Protein AF-T1BBZ2-F1 (afdb_monomer_lite)

Radius of gyration: 17.19 Å; chains: 1; bounding box: 38×48×43 Å

Structure (mmCIF, N/CA/C/O backbone):
data_AF-T1BBZ2-F1
#
_entry.id   AF-T1BBZ2-F1
#
loop_
_atom_site.group_PDB
_atom_site.id
_atom_site.type_symbol
_atom_site.label_atom_id
_atom_site.label_alt_id
_atom_site.label_comp_id
_atom_site.label_asym_id
_atom_site.label_entity_id
_atom_site.label_seq_id
_atom_site.pdbx_PDB_ins_code
_atom_site.Cartn_x
_atom_site.Cartn_y
_atom_site.Cartn_z
_atom_site.occupancy
_atom_site.B_iso_or_equiv
_atom_site.auth_seq_id
_atom_site.auth_comp_id
_atom_site.auth_asym_id
_atom_site.auth_atom_id
_atom_site.pdbx_PDB_model_num
ATOM 1 N N . THR A 1 1 ? -5.239 -30.162 8.054 1.00 50.72 1 THR A N 1
ATOM 2 C CA . THR A 1 1 ? -6.234 -29.085 8.191 1.00 50.72 1 THR A CA 1
ATOM 3 C C . THR A 1 1 ? -5.577 -27.995 8.993 1.00 50.72 1 THR A C 1
ATOM 5 O O . THR A 1 1 ? -5.356 -28.191 10.179 1.00 50.72 1 THR A O 1
ATOM 8 N N . GLU A 1 2 ? -5.103 -26.947 8.329 1.00 53.47 2 GLU A N 1
ATOM 9 C CA . GLU A 1 2 ? -4.484 -25.808 9.011 1.00 53.47 2 GLU A CA 1
ATOM 10 C C . GLU A 1 2 ? -5.582 -25.078 9.794 1.00 53.47 2 GLU A C 1
ATOM 12 O O . GLU A 1 2 ? -6.641 -24.781 9.239 1.00 53.47 2 GLU A O 1
ATOM 17 N N . LEU A 1 3 ? -5.379 -24.890 11.099 1.00 56.72 3 LEU A N 1
ATOM 18 C CA . LEU A 1 3 ? -6.296 -24.129 11.942 1.00 56.72 3 LEU A CA 1
ATOM 19 C C . LEU A 1 3 ? -6.263 -22.680 11.457 1.00 56.72 3 LEU A C 1
ATOM 21 O O . LEU A 1 3 ? -5.248 -22.002 11.607 1.00 56.72 3 LEU A O 1
ATOM 25 N N . LEU A 1 4 ? -7.357 -22.222 10.849 1.00 56.41 4 LEU A N 1
ATOM 26 C CA . LEU A 1 4 ? -7.519 -20.805 10.555 1.00 56.41 4 LEU A CA 1
ATOM 27 C C . LEU A 1 4 ? -7.519 -20.041 11.889 1.00 56.41 4 LEU A C 1
ATOM 29 O O . LEU A 1 4 ? -8.161 -20.499 12.837 1.00 56.41 4 LEU A O 1
ATOM 33 N N . PRO A 1 5 ? -6.807 -18.909 11.993 1.00 63.50 5 PRO A N 1
ATOM 34 C CA . PRO A 1 5 ? -6.844 -18.092 13.196 1.00 63.50 5 PRO A CA 1
ATOM 35 C C . PRO A 1 5 ? -8.282 -17.625 13.463 1.00 63.50 5 PRO A C 1
ATOM 37 O O . PRO A 1 5 ? -8.924 -17.038 12.592 1.00 63.50 5 PRO A O 1
ATOM 40 N N . THR A 1 6 ? -8.787 -17.898 14.667 1.00 67.81 6 THR A N 1
ATOM 41 C CA . THR A 1 6 ? -10.075 -17.379 15.143 1.00 67.81 6 THR A CA 1
ATOM 42 C C . THR A 1 6 ? -9.848 -16.001 15.752 1.00 67.81 6 THR A C 1
ATOM 44 O O . THR A 1 6 ? -9.031 -15.857 16.660 1.00 67.81 6 THR A O 1
ATOM 47 N N . LEU A 1 7 ? -10.557 -14.990 15.248 1.00 68.56 7 LEU A N 1
ATOM 48 C CA . LEU A 1 7 ? -10.518 -13.633 15.785 1.00 68.56 7 LEU A CA 1
ATOM 49 C C . LEU A 1 7 ? -11.729 -13.408 16.698 1.00 68.56 7 LEU A C 1
ATOM 51 O O . LEU A 1 7 ? -12.836 -13.156 16.219 1.00 68.56 7 LEU A O 1
ATOM 55 N N . ASP A 1 8 ? -11.513 -13.490 18.008 1.00 79.12 8 ASP A N 1
ATOM 56 C CA . ASP A 1 8 ? -12.546 -13.215 19.008 1.00 79.12 8 ASP A CA 1
ATOM 57 C C . ASP A 1 8 ? -12.661 -11.700 19.245 1.00 79.12 8 ASP A C 1
ATOM 59 O O . ASP A 1 8 ? -11.913 -11.102 20.019 1.00 79.12 8 ASP A O 1
ATOM 63 N N . LEU A 1 9 ? -13.600 -11.057 18.548 1.00 80.44 9 LEU A N 1
ATOM 64 C CA . LEU A 1 9 ? -13.819 -9.612 18.640 1.00 80.44 9 LEU A CA 1
ATOM 65 C C . LEU A 1 9 ? -14.708 -9.237 19.835 1.00 80.44 9 LEU A C 1
ATOM 67 O O . LEU A 1 9 ? -15.862 -9.656 19.935 1.00 80.44 9 LEU A O 1
ATOM 71 N N . SER A 1 10 ? -14.207 -8.360 20.709 1.00 88.25 10 SER A N 1
ATOM 72 C CA . SER A 1 10 ? -14.987 -7.768 21.803 1.00 88.25 10 SER A CA 1
ATOM 73 C C . SER A 1 10 ? -15.683 -6.485 21.344 1.00 88.25 10 SER A C 1
ATOM 75 O O . SER A 1 10 ? -15.052 -5.439 21.195 1.00 88.25 10 SER A O 1
ATOM 77 N N . GLY A 1 11 ? -17.005 -6.541 21.165 1.00 91.00 11 GLY A N 1
ATOM 78 C CA . GLY A 1 11 ? -17.817 -5.369 20.808 1.00 91.00 11 GLY A CA 1
ATOM 79 C C . GLY A 1 11 ? -17.623 -4.157 21.739 1.00 91.00 11 GLY A C 1
ATOM 80 O O . GLY A 1 11 ? -17.450 -3.047 21.234 1.00 91.00 11 GLY A O 1
ATOM 81 N N . PRO A 1 12 ? -17.609 -4.327 23.079 1.00 93.50 12 PRO A N 1
ATOM 82 C CA . PRO A 1 12 ? -17.308 -3.237 24.007 1.00 93.50 12 PRO A CA 1
ATOM 83 C C . PRO A 1 12 ? -15.908 -2.636 23.828 1.00 93.50 12 PRO A C 1
ATOM 85 O O . PRO A 1 12 ? -15.776 -1.415 23.838 1.00 93.50 12 PRO A O 1
ATOM 88 N N . ALA A 1 13 ? -14.879 -3.466 23.621 1.00 89.31 13 ALA A N 1
ATOM 89 C CA . ALA A 1 13 ? -13.515 -2.973 23.422 1.00 89.31 13 ALA A CA 1
ATOM 90 C C . ALA A 1 13 ? -13.388 -2.185 22.110 1.00 89.31 13 ALA A C 1
ATOM 92 O O . ALA A 1 13 ? -12.815 -1.099 22.100 1.00 89.31 13 ALA A O 1
ATOM 93 N N . LEU A 1 14 ? -13.995 -2.686 21.027 1.00 89.38 14 LEU A N 1
ATOM 94 C CA . LEU A 1 14 ? -14.032 -1.994 19.737 1.00 89.38 14 LEU A CA 1
ATOM 95 C C . LEU A 1 14 ? -14.736 -0.637 19.836 1.00 89.38 14 LEU A C 1
ATOM 97 O O . LEU A 1 14 ? -14.271 0.341 19.257 1.00 89.38 14 LEU A O 1
ATOM 101 N N . ARG A 1 15 ? -15.841 -0.563 20.590 1.00 93.06 15 ARG A N 1
ATOM 102 C CA . ARG A 1 15 ? -16.564 0.694 20.813 1.00 93.06 15 ARG A CA 1
ATOM 103 C C . ARG A 1 15 ? -15.711 1.710 21.570 1.00 93.06 15 ARG A C 1
ATOM 105 O O . ARG A 1 15 ? -15.599 2.836 21.101 1.00 93.06 15 ARG A O 1
ATOM 112 N N . SER A 1 16 ? -15.085 1.299 22.676 1.00 94.50 16 SER A N 1
ATOM 113 C CA . SER A 1 16 ? -14.195 2.170 23.461 1.00 94.50 16 SER A CA 1
ATOM 114 C C . SER A 1 16 ? -13.043 2.692 22.605 1.00 94.50 16 SER A C 1
ATOM 116 O O . SER A 1 16 ? -12.829 3.896 22.530 1.00 94.50 16 SER A O 1
ATOM 118 N N . GLY A 1 17 ? -12.354 1.801 21.882 1.00 91.94 17 GLY A N 1
ATOM 119 C CA . GLY A 1 17 ? -11.238 2.189 21.018 1.00 91.94 17 GLY A CA 1
ATOM 120 C C . GLY A 1 17 ? -11.655 3.138 19.890 1.00 91.94 17 GLY A C 1
ATOM 121 O O . GLY A 1 17 ? -10.923 4.070 19.565 1.00 91.94 17 GLY A O 1
ATOM 122 N N . PHE A 1 18 ? -12.847 2.950 19.316 1.00 91.19 18 PHE A N 1
ATOM 123 C CA . PHE A 1 18 ? -13.385 3.874 18.318 1.00 91.19 18 PHE A CA 1
ATOM 124 C C . PHE A 1 18 ? -13.708 5.253 18.912 1.00 91.19 18 PHE A C 1
ATOM 126 O O . PHE A 1 18 ? -13.341 6.267 18.324 1.00 91.19 18 PHE A O 1
ATOM 133 N N . GLU A 1 19 ? -14.359 5.307 20.076 1.00 94.88 19 GLU A N 1
ATOM 134 C CA . GLU A 1 19 ? -14.682 6.564 20.765 1.00 94.88 19 GLU A CA 1
ATOM 135 C C . GLU A 1 19 ? -13.412 7.336 21.157 1.00 94.88 19 GLU A C 1
ATOM 137 O O . GLU A 1 19 ? -13.331 8.547 20.940 1.00 94.88 19 GLU A O 1
ATOM 142 N N . GLU A 1 20 ? -12.388 6.635 21.648 1.00 94.88 20 GLU A N 1
ATOM 143 C CA . GLU A 1 20 ? -11.068 7.204 21.940 1.00 94.88 20 GLU A CA 1
ATOM 144 C C . GLU A 1 20 ? -10.393 7.765 20.684 1.00 94.88 20 GLU A C 1
ATOM 146 O O . GLU A 1 20 ? -9.851 8.871 20.716 1.00 94.88 20 GLU A O 1
ATOM 151 N N . LEU A 1 21 ? -10.459 7.042 19.561 1.00 92.62 21 LEU A N 1
ATOM 152 C CA . LEU A 1 21 ? -9.917 7.500 18.282 1.00 92.62 21 LEU A CA 1
ATOM 153 C C . LEU A 1 21 ? -10.630 8.761 17.777 1.00 92.62 21 LEU A C 1
ATOM 155 O O . LEU A 1 21 ? -9.962 9.690 17.320 1.00 92.62 21 LEU A O 1
ATOM 159 N N . VAL A 1 22 ? -11.961 8.818 17.877 1.00 94.50 22 VAL A N 1
ATOM 160 C CA . VAL A 1 22 ? -12.742 10.007 17.498 1.00 94.50 22 VAL A CA 1
ATOM 161 C C . VAL A 1 22 ? -12.336 11.197 18.365 1.00 94.50 22 VAL A C 1
ATOM 163 O O . VAL A 1 22 ? -11.974 12.242 17.829 1.00 94.50 22 VAL A O 1
ATOM 166 N N . ALA A 1 23 ? -12.294 11.027 19.688 1.00 95.19 23 ALA A N 1
ATOM 167 C CA . ALA A 1 23 ? -11.891 12.088 20.607 1.00 95.19 23 ALA A CA 1
ATOM 168 C C . ALA A 1 23 ? -10.450 12.571 20.356 1.00 95.19 23 ALA A C 1
ATOM 170 O O . ALA A 1 23 ? -10.176 13.771 20.395 1.00 95.19 23 ALA A O 1
ATOM 171 N N . ALA A 1 24 ? -9.525 11.654 20.058 1.00 94.44 24 ALA A N 1
ATOM 172 C CA . ALA A 1 24 ? -8.136 11.982 19.746 1.00 94.44 24 ALA A CA 1
ATOM 173 C C . ALA A 1 24 ? -7.974 12.728 18.409 1.00 94.44 24 ALA A C 1
ATOM 175 O O . ALA A 1 24 ? -6.992 13.451 18.229 1.00 94.44 24 ALA A O 1
ATOM 176 N N . ALA A 1 25 ? -8.921 12.573 17.480 1.00 94.75 25 ALA A N 1
ATOM 177 C CA . ALA A 1 25 ? -8.921 13.255 16.190 1.00 94.75 25 ALA A CA 1
ATOM 178 C C . ALA A 1 25 ? -9.435 14.706 16.272 1.00 94.75 25 ALA A C 1
ATOM 180 O O . ALA A 1 25 ? -9.079 15.515 15.413 1.00 94.75 25 ALA A O 1
ATOM 181 N N . GLU A 1 26 ? -10.224 15.063 17.293 1.00 95.12 26 GLU A N 1
ATOM 182 C CA . GLU A 1 26 ? -10.834 16.398 17.436 1.00 95.12 26 GLU A CA 1
ATOM 183 C C . GLU A 1 26 ? -9.826 17.560 17.328 1.00 95.12 26 GLU A C 1
ATOM 185 O O . GLU A 1 26 ? -10.050 18.463 16.516 1.00 95.12 26 GLU A O 1
ATOM 190 N N . PRO A 1 27 ? -8.663 17.554 18.020 1.00 94.44 27 PRO A N 1
ATOM 191 C CA . PRO A 1 27 ? -7.686 18.640 17.895 1.00 94.44 27 PRO A CA 1
ATOM 192 C C . PRO A 1 27 ? -7.114 18.800 16.476 1.00 94.44 27 PRO A C 1
ATOM 194 O O . PRO A 1 27 ? -6.624 19.872 16.128 1.00 94.44 27 PRO A O 1
ATOM 197 N N . GLY A 1 28 ? -7.155 17.736 15.666 1.00 89.62 28 GLY A N 1
ATOM 198 C CA . GLY A 1 28 ? -6.687 17.702 14.280 1.00 89.62 28 GLY A CA 1
ATOM 199 C C . GLY A 1 28 ? -7.747 18.079 13.240 1.00 89.62 28 GLY A C 1
ATOM 200 O O . GLY A 1 28 ? -7.477 17.951 12.046 1.00 89.62 28 GLY A O 1
ATOM 201 N N . GLY A 1 29 ? -8.931 18.533 13.665 1.00 92.38 29 GLY A N 1
ATOM 202 C CA . GLY A 1 29 ? -10.060 18.834 12.778 1.00 92.38 29 GLY A CA 1
ATOM 203 C C . GLY A 1 29 ? -11.064 17.687 12.630 1.00 92.38 29 GLY A C 1
ATOM 204 O O . GLY A 1 29 ? -11.868 17.706 11.700 1.00 92.38 29 GLY A O 1
ATOM 205 N N . GLY A 1 30 ? -11.021 16.705 13.533 1.00 94.75 30 GLY A N 1
ATOM 206 C CA . GLY A 1 30 ? -11.955 15.584 13.576 1.00 94.75 30 GLY A CA 1
ATOM 207 C C . GLY A 1 30 ? -11.597 14.445 12.619 1.00 94.75 30 GLY A C 1
ATOM 208 O O . GLY A 1 30 ? -10.669 14.519 11.808 1.00 94.75 30 GLY A O 1
ATOM 209 N N . ILE A 1 31 ? -12.354 13.350 12.718 1.00 93.69 31 ILE A N 1
ATOM 210 C CA . ILE A 1 31 ? -12.113 12.124 11.940 1.00 93.69 31 ILE A CA 1
ATOM 211 C C . ILE A 1 31 ? -12.248 12.340 10.422 1.00 93.69 31 ILE A C 1
ATOM 213 O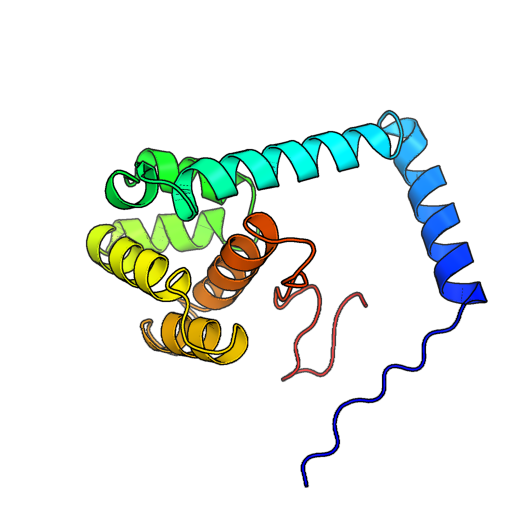 O . ILE A 1 31 ? -11.548 11.698 9.636 1.00 93.69 31 ILE A O 1
ATOM 217 N N . ASP A 1 32 ? -13.081 13.295 10.001 1.00 93.94 32 ASP A N 1
ATOM 218 C CA . ASP A 1 32 ? -13.357 13.591 8.591 1.00 93.94 32 ASP A CA 1
ATOM 219 C C . ASP A 1 32 ? -12.114 14.034 7.810 1.00 93.94 32 ASP A C 1
ATOM 221 O O . ASP A 1 32 ? -11.984 13.731 6.619 1.00 93.94 32 ASP A O 1
ATOM 225 N N . VAL A 1 33 ? -11.156 14.694 8.469 1.00 93.81 33 VAL A N 1
ATOM 226 C CA . VAL A 1 33 ? -9.873 15.074 7.856 1.00 93.81 33 VAL A CA 1
ATOM 227 C C . VAL A 1 33 ? -9.078 13.828 7.461 1.00 93.81 33 VAL A C 1
ATOM 229 O O . VAL A 1 33 ? -8.555 13.744 6.346 1.00 93.81 33 VAL A O 1
ATOM 232 N N . TYR A 1 34 ? -9.035 12.824 8.339 1.00 91.12 34 TYR A N 1
ATOM 233 C CA . TYR A 1 34 ? -8.357 11.556 8.074 1.00 91.12 34 TYR A CA 1
ATOM 234 C C . TYR A 1 34 ? -9.079 10.756 6.990 1.00 91.12 34 TYR A C 1
ATOM 236 O O . TYR A 1 34 ? -8.428 10.247 6.076 1.00 91.12 34 TYR A O 1
ATOM 244 N N . LEU A 1 35 ? -10.415 10.703 7.031 1.00 92.69 35 LEU A N 1
ATOM 245 C CA . LEU A 1 35 ? -11.216 10.056 5.987 1.00 92.69 35 LEU A CA 1
ATOM 246 C C . LEU A 1 35 ? -10.975 10.702 4.621 1.00 92.69 35 LEU A C 1
ATOM 248 O O . LEU A 1 35 ? -10.746 10.000 3.638 1.00 92.69 35 LEU A O 1
ATOM 252 N N . THR A 1 36 ? -10.946 12.033 4.563 1.00 95.25 36 THR A N 1
ATOM 253 C CA . THR A 1 36 ? -10.654 12.781 3.334 1.00 95.25 36 THR A CA 1
ATOM 254 C C . THR A 1 36 ? -9.266 12.439 2.793 1.00 95.25 36 THR A C 1
ATOM 256 O O . THR A 1 36 ? -9.115 12.179 1.597 1.00 95.25 36 THR A O 1
ATOM 259 N N . ALA A 1 37 ? -8.249 12.374 3.658 1.00 93.50 37 ALA A N 1
ATOM 260 C CA . ALA A 1 37 ? -6.893 11.999 3.264 1.00 93.50 37 ALA A CA 1
ATOM 261 C C . ALA A 1 37 ? -6.806 10.549 2.747 1.00 93.50 37 ALA A C 1
ATOM 263 O O . ALA A 1 37 ? -6.143 10.291 1.738 1.00 93.50 37 ALA A O 1
ATOM 264 N N . LEU A 1 38 ? -7.502 9.606 3.392 1.00 93.94 38 LEU A N 1
ATOM 265 C CA . LEU A 1 38 ? -7.564 8.206 2.961 1.00 93.94 38 LEU A CA 1
ATOM 266 C C . LEU A 1 38 ? -8.282 8.059 1.614 1.00 93.94 38 LEU A C 1
ATOM 268 O O . LEU A 1 38 ? -7.779 7.376 0.722 1.00 93.94 38 LEU A O 1
ATOM 272 N N . GLN A 1 39 ? -9.408 8.751 1.428 1.00 95.44 39 GLN A N 1
ATOM 273 C CA . GLN A 1 39 ? -10.130 8.779 0.154 1.00 95.44 39 GLN A CA 1
ATOM 274 C C . GLN A 1 39 ? -9.283 9.395 -0.961 1.00 95.44 39 GLN A C 1
ATOM 276 O O . GLN A 1 39 ? -9.269 8.882 -2.079 1.00 95.44 39 GLN A O 1
ATOM 281 N N . PHE A 1 40 ? -8.550 10.473 -0.672 1.00 95.88 40 PHE A N 1
ATOM 282 C CA . PHE A 1 40 ? -7.623 11.077 -1.624 1.00 95.88 40 PHE A CA 1
ATOM 283 C C . PHE A 1 40 ? -6.535 10.086 -2.050 1.00 95.88 40 PHE A C 1
ATOM 285 O O . PHE A 1 40 ? -6.318 9.890 -3.247 1.00 95.88 40 PHE A O 1
ATOM 292 N N . LYS A 1 41 ? -5.904 9.404 -1.086 1.00 95.62 41 LYS A N 1
ATOM 293 C CA . LYS A 1 41 ? -4.903 8.369 -1.365 1.00 95.62 41 LYS A CA 1
ATOM 294 C C . LYS A 1 41 ? -5.487 7.234 -2.211 1.00 95.62 41 LYS A C 1
ATOM 296 O O . LYS A 1 41 ? -4.882 6.871 -3.213 1.00 95.62 41 LYS A O 1
ATOM 301 N N . SER A 1 42 ? -6.669 6.720 -1.869 1.00 96.06 42 SER A N 1
ATOM 302 C CA . SER A 1 42 ? -7.323 5.663 -2.653 1.00 96.06 42 SER A CA 1
ATOM 303 C C . SER A 1 42 ? -7.602 6.096 -4.097 1.00 96.06 42 SER A C 1
ATOM 305 O O . SER A 1 42 ? -7.260 5.374 -5.032 1.00 96.06 42 SER A O 1
ATOM 307 N N . ARG A 1 43 ? -8.116 7.317 -4.308 1.00 95.12 43 ARG A N 1
ATOM 308 C CA . ARG A 1 43 ? -8.353 7.863 -5.657 1.00 95.12 43 ARG A CA 1
ATOM 309 C C . ARG A 1 43 ? -7.070 7.954 -6.481 1.00 95.12 43 ARG A C 1
ATOM 311 O O . ARG A 1 43 ? -7.069 7.513 -7.627 1.00 95.12 43 ARG A O 1
ATOM 318 N N . LEU A 1 44 ? -5.985 8.473 -5.898 1.00 94.44 44 LEU A N 1
ATOM 319 C CA . LEU A 1 44 ? -4.682 8.539 -6.570 1.00 94.44 44 LEU A CA 1
ATOM 320 C C . LEU A 1 44 ? -4.172 7.150 -6.971 1.00 94.44 44 LEU A C 1
ATOM 322 O O . LEU A 1 44 ? -3.632 6.973 -8.058 1.00 94.44 44 LEU A O 1
ATOM 326 N N . PHE A 1 45 ? -4.336 6.152 -6.108 1.00 95.94 45 PHE A N 1
ATOM 327 C CA . PHE A 1 45 ? -3.889 4.793 -6.404 1.00 95.94 45 PHE A CA 1
ATOM 328 C C . PHE A 1 45 ? -4.737 4.153 -7.499 1.00 95.94 45 PHE A C 1
ATOM 330 O O . PHE A 1 45 ? -4.187 3.611 -8.456 1.00 95.94 45 PHE A O 1
ATOM 337 N N . GLY A 1 46 ? -6.062 4.280 -7.413 1.00 94.75 46 GLY A N 1
ATOM 338 C CA . GLY A 1 46 ? -6.968 3.809 -8.456 1.00 94.75 46 GLY A CA 1
ATOM 339 C C . GLY A 1 46 ? -6.649 4.422 -9.822 1.00 94.75 46 GLY A C 1
ATOM 340 O O . GLY A 1 46 ? -6.602 3.704 -10.821 1.00 94.75 46 GLY A O 1
ATOM 341 N N . GLU A 1 47 ? -6.343 5.722 -9.864 1.00 93.56 47 GLU A N 1
ATOM 342 C CA . GLU A 1 47 ? -5.946 6.423 -11.088 1.00 93.56 47 GLU A CA 1
ATOM 343 C C . GLU A 1 47 ? -4.728 5.773 -11.766 1.00 93.56 47 GLU A C 1
ATOM 345 O O . GLU A 1 47 ? -4.760 5.502 -12.971 1.00 93.56 47 GLU A O 1
ATOM 350 N N . TRP A 1 48 ? -3.680 5.486 -10.989 1.00 95.44 48 TRP A N 1
ATOM 351 C CA . TRP A 1 48 ? -2.403 4.990 -11.503 1.00 95.44 48 TRP A CA 1
ATOM 352 C C . TRP A 1 48 ? -2.318 3.470 -11.650 1.00 95.44 48 TRP A C 1
ATOM 354 O O . TRP A 1 48 ? -1.460 3.008 -12.392 1.00 95.44 48 TRP A O 1
ATOM 364 N N . PHE A 1 49 ? -3.175 2.682 -10.999 1.00 95.12 49 PHE A N 1
ATOM 365 C CA . PHE A 1 49 ? -3.054 1.215 -11.002 1.00 95.12 49 PHE A CA 1
ATOM 366 C C . PHE A 1 49 ? -4.240 0.466 -11.621 1.00 95.12 49 PHE A C 1
ATOM 368 O O . PHE A 1 49 ? -4.041 -0.647 -12.103 1.00 95.12 49 PHE A O 1
ATOM 375 N N . LEU A 1 50 ? -5.446 1.044 -11.664 1.00 90.94 50 LEU A N 1
ATOM 376 C CA . LEU A 1 50 ? -6.637 0.371 -12.217 1.00 90.94 50 LEU A CA 1
ATOM 377 C C . LEU A 1 50 ? -6.985 0.815 -13.644 1.00 90.94 50 LEU A C 1
ATOM 379 O O . LEU A 1 50 ? -7.741 0.144 -14.345 1.00 90.94 50 LEU A O 1
ATOM 383 N N . GLY A 1 51 ? -6.456 1.958 -14.082 1.00 80.56 51 GLY A N 1
ATOM 384 C CA . GLY A 1 51 ? -6.784 2.560 -15.370 1.00 80.56 51 GLY A CA 1
ATOM 385 C C . GLY A 1 51 ? -5.770 2.296 -16.484 1.00 80.56 51 GLY A C 1
ATOM 386 O O . GLY A 1 51 ? -4.717 1.683 -16.301 1.00 80.56 51 GLY A O 1
ATOM 387 N N . LYS A 1 52 ? -6.051 2.884 -17.655 1.00 84.06 52 LYS A N 1
ATOM 388 C CA . LYS A 1 52 ? -5.128 2.940 -18.809 1.00 84.06 52 LYS A CA 1
ATOM 389 C C . LYS A 1 52 ? -3.790 3.613 -18.473 1.00 84.06 52 LYS A C 1
ATOM 391 O O . LYS A 1 52 ? -2.802 3.381 -19.159 1.00 84.06 52 LYS A O 1
ATOM 396 N N . GLN A 1 53 ? -3.771 4.442 -17.428 1.00 88.38 53 GLN A N 1
ATOM 397 C CA . GLN A 1 53 ? -2.580 5.154 -16.966 1.00 88.38 53 GLN A CA 1
ATOM 398 C C . GLN A 1 53 ? -1.550 4.221 -16.320 1.00 88.38 53 GLN A C 1
ATOM 400 O O . GLN A 1 53 ? -0.382 4.588 -16.241 1.00 88.38 53 GLN A O 1
ATOM 405 N N . SER A 1 54 ? -1.946 3.002 -15.932 1.00 92.44 54 SER A N 1
ATOM 406 C CA . SER A 1 54 ? -1.042 2.027 -15.316 1.00 92.44 54 SER A CA 1
ATOM 407 C C . SER A 1 54 ? 0.171 1.719 -16.177 1.00 92.44 54 SER A C 1
ATOM 409 O O . SER A 1 54 ? 1.274 1.677 -15.651 1.00 92.44 54 SER A O 1
ATOM 411 N N . ALA A 1 55 ? 0.014 1.612 -17.497 1.00 91.44 55 ALA A N 1
ATOM 412 C CA . ALA A 1 55 ? 1.129 1.394 -18.418 1.00 91.44 55 ALA A CA 1
ATOM 413 C C . ALA A 1 55 ? 2.070 2.609 -18.563 1.00 91.44 55 ALA A C 1
ATOM 415 O O . ALA A 1 55 ? 3.191 2.448 -19.034 1.00 91.44 55 ALA A O 1
ATOM 416 N N . ALA A 1 56 ? 1.630 3.809 -18.173 1.00 93.25 56 ALA A N 1
ATOM 417 C CA . ALA A 1 56 ? 2.375 5.064 -18.302 1.00 93.25 56 ALA A CA 1
ATOM 418 C C . ALA A 1 56 ? 2.941 5.580 -16.965 1.00 93.25 56 ALA A C 1
ATOM 420 O O . ALA A 1 56 ? 3.478 6.690 -16.909 1.00 93.25 56 ALA A O 1
ATOM 421 N N . LEU A 1 57 ? 2.797 4.809 -15.882 1.00 96.06 57 LEU A N 1
ATOM 422 C CA . LEU A 1 57 ? 3.402 5.137 -14.598 1.00 96.06 57 LEU A CA 1
ATOM 423 C C . LEU A 1 57 ? 4.927 5.176 -14.764 1.00 96.06 57 LEU A C 1
ATOM 425 O O . LEU A 1 57 ? 5.517 4.207 -15.229 1.00 96.06 57 LEU A O 1
ATOM 429 N N . ASP A 1 58 ? 5.554 6.292 -14.397 1.00 95.69 58 ASP A N 1
ATOM 430 C CA . ASP A 1 58 ? 7.004 6.493 -14.457 1.00 95.69 58 ASP A CA 1
ATOM 431 C C . ASP A 1 58 ? 7.606 6.623 -13.050 1.00 95.69 58 ASP A C 1
ATOM 433 O O . ASP A 1 58 ? 6.891 6.730 -12.047 1.00 95.69 58 ASP A O 1
ATOM 437 N N . THR A 1 59 ? 8.939 6.616 -12.965 1.00 96.88 59 THR A N 1
ATOM 438 C CA . THR A 1 59 ? 9.655 6.655 -11.684 1.00 96.88 59 THR A CA 1
ATOM 439 C C . THR A 1 59 ? 9.266 7.857 -10.813 1.00 96.88 59 THR A C 1
ATOM 441 O O . THR A 1 59 ? 8.970 7.644 -9.635 1.00 96.88 59 THR A O 1
ATOM 444 N N . PRO A 1 60 ? 9.219 9.112 -11.318 1.00 96.19 60 PRO A N 1
ATOM 445 C CA . PRO A 1 60 ? 8.837 10.258 -10.492 1.00 96.19 60 PRO A CA 1
ATOM 446 C C . PRO A 1 60 ? 7.417 10.155 -9.928 1.00 96.19 60 PRO A C 1
ATOM 448 O O . PRO A 1 60 ? 7.213 10.431 -8.745 1.00 96.19 60 PRO A O 1
ATOM 451 N N . ARG A 1 61 ? 6.437 9.727 -10.734 1.00 95.94 61 ARG A N 1
ATOM 452 C CA . ARG A 1 61 ? 5.052 9.568 -10.268 1.00 95.94 61 ARG A CA 1
ATOM 453 C C . ARG A 1 61 ? 4.923 8.437 -9.263 1.00 95.94 61 ARG A C 1
ATOM 455 O O . ARG A 1 61 ? 4.281 8.617 -8.230 1.00 95.94 61 ARG A O 1
ATOM 462 N N . PHE A 1 62 ? 5.582 7.310 -9.519 1.00 97.19 62 PHE A N 1
ATOM 463 C CA . PHE A 1 62 ? 5.632 6.197 -8.580 1.00 97.19 62 PHE A CA 1
ATOM 464 C C . PHE A 1 62 ? 6.233 6.618 -7.232 1.00 97.19 62 PHE A C 1
ATOM 466 O O . PHE A 1 62 ? 5.638 6.367 -6.184 1.00 97.19 62 PHE A O 1
ATOM 473 N N . LEU A 1 63 ? 7.363 7.333 -7.239 1.00 96.31 63 LEU A N 1
ATOM 474 C CA . LEU A 1 63 ? 7.955 7.872 -6.013 1.00 96.31 63 LEU A CA 1
ATOM 475 C C . LEU A 1 63 ? 7.019 8.864 -5.308 1.00 96.31 63 LEU A C 1
ATOM 477 O O . LEU A 1 63 ? 6.957 8.864 -4.078 1.00 96.31 63 LEU A O 1
ATOM 481 N N . GLY A 1 64 ? 6.249 9.648 -6.070 1.00 95.81 64 GLY A N 1
ATOM 482 C CA . GLY A 1 64 ? 5.167 10.493 -5.564 1.00 95.81 64 GLY A CA 1
ATOM 483 C C . GLY A 1 64 ? 4.105 9.700 -4.795 1.00 95.81 64 GLY A C 1
ATOM 484 O O . GLY A 1 64 ? 3.779 10.059 -3.665 1.00 95.81 64 GLY A O 1
ATOM 485 N N . LEU A 1 65 ? 3.632 8.574 -5.335 1.00 96.12 65 LEU A N 1
ATOM 486 C CA . LEU A 1 65 ? 2.707 7.667 -4.637 1.00 96.12 65 LEU A CA 1
ATOM 487 C C . LEU A 1 65 ? 3.340 7.065 -3.374 1.00 96.12 65 LEU A C 1
ATOM 489 O O . LEU A 1 65 ? 2.694 6.966 -2.329 1.00 96.12 65 LEU A O 1
ATOM 493 N N . CYS A 1 66 ? 4.626 6.713 -3.428 1.00 96.00 66 CYS A N 1
ATOM 494 C CA . CYS A 1 66 ? 5.330 6.173 -2.270 1.00 96.00 66 CYS A CA 1
ATOM 495 C C . CYS A 1 66 ? 5.460 7.174 -1.116 1.00 96.00 66 CYS A C 1
ATOM 497 O O . CYS A 1 66 ? 5.653 6.735 0.015 1.00 96.00 66 CYS A O 1
ATOM 499 N N . THR A 1 67 ? 5.319 8.489 -1.329 1.00 95.00 67 THR A N 1
ATOM 500 C CA . THR A 1 67 ? 5.367 9.479 -0.231 1.00 95.00 67 THR A CA 1
ATOM 501 C C . THR A 1 67 ? 4.334 9.198 0.869 1.00 95.00 67 THR A C 1
ATOM 503 O O . THR A 1 67 ? 4.626 9.418 2.050 1.00 95.00 67 THR A O 1
ATOM 506 N N . PHE A 1 68 ? 3.197 8.597 0.503 1.00 92.69 68 PHE A N 1
ATOM 507 C CA . PHE A 1 68 ? 2.118 8.176 1.401 1.00 92.69 68 PHE A CA 1
ATOM 508 C C . PHE A 1 68 ? 2.373 6.841 2.126 1.00 92.69 68 PHE A C 1
ATOM 510 O O . PHE A 1 68 ? 1.493 6.364 2.845 1.00 92.69 68 PHE A O 1
ATOM 517 N N . MET A 1 69 ? 3.539 6.217 1.932 1.00 93.25 69 MET A N 1
ATOM 518 C CA . MET A 1 69 ? 3.908 4.913 2.495 1.00 93.25 69 MET A CA 1
ATOM 519 C C . MET A 1 69 ? 5.210 5.019 3.307 1.00 93.25 69 MET A C 1
ATOM 521 O O . MET A 1 69 ? 6.299 4.745 2.788 1.00 93.25 69 MET A O 1
ATOM 525 N N . PRO A 1 70 ? 5.164 5.408 4.592 1.00 89.50 70 PRO A N 1
ATOM 526 C CA . PRO A 1 70 ? 6.371 5.621 5.396 1.00 89.50 70 PRO A CA 1
ATOM 527 C C . PRO A 1 70 ? 7.315 4.407 5.455 1.00 89.50 70 PRO A C 1
ATOM 529 O O . PRO A 1 70 ? 8.536 4.573 5.462 1.00 89.50 70 PRO A O 1
ATOM 532 N N . THR A 1 71 ? 6.762 3.191 5.443 1.00 89.44 71 THR A N 1
ATOM 533 C CA . THR A 1 71 ? 7.502 1.916 5.479 1.00 89.44 71 THR A CA 1
ATOM 534 C C . THR A 1 71 ? 8.212 1.572 4.164 1.00 89.44 71 THR A C 1
ATOM 536 O O . THR A 1 71 ? 9.154 0.770 4.169 1.00 89.44 71 THR A O 1
ATOM 539 N N . VAL A 1 72 ? 7.806 2.206 3.059 1.00 94.38 72 VAL A N 1
ATOM 540 C CA . VAL A 1 72 ? 8.284 1.940 1.694 1.00 94.38 72 VAL A CA 1
ATOM 541 C C . VAL A 1 72 ? 9.144 3.088 1.167 1.00 94.38 72 VAL A C 1
ATOM 543 O O . VAL A 1 72 ? 10.247 2.836 0.680 1.00 94.38 72 VAL A O 1
ATOM 546 N N . ARG A 1 73 ? 8.696 4.345 1.318 1.00 94.25 73 ARG A N 1
ATOM 547 C CA . ARG A 1 73 ? 9.207 5.540 0.611 1.00 94.25 73 ARG A CA 1
ATOM 548 C C . ARG A 1 73 ? 10.725 5.651 0.548 1.00 94.25 73 ARG A C 1
ATOM 550 O O . ARG A 1 73 ? 11.301 5.866 -0.511 1.00 94.25 73 ARG A O 1
ATOM 557 N N . ARG A 1 74 ? 11.390 5.462 1.689 1.00 91.81 74 ARG A N 1
ATOM 558 C CA . ARG A 1 74 ? 12.846 5.603 1.802 1.00 91.81 74 ARG A CA 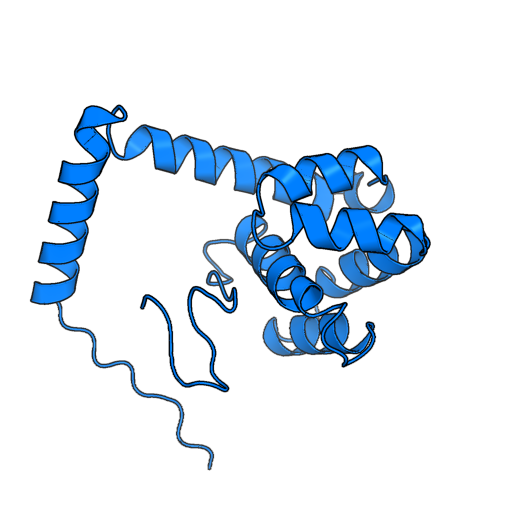1
ATOM 559 C C . ARG A 1 74 ? 13.578 4.403 1.200 1.00 91.81 74 ARG A C 1
ATOM 561 O O . ARG A 1 74 ? 14.661 4.560 0.652 1.00 91.81 74 ARG A O 1
ATOM 568 N N . ARG A 1 75 ? 13.016 3.203 1.347 1.00 93.44 75 ARG A N 1
ATOM 569 C CA . ARG A 1 75 ? 13.671 1.948 0.962 1.00 93.44 75 ARG A CA 1
ATOM 570 C C . ARG A 1 75 ? 13.567 1.700 -0.536 1.00 93.44 75 ARG A C 1
ATOM 572 O O . ARG A 1 75 ? 14.568 1.350 -1.147 1.00 93.44 75 ARG A O 1
ATOM 579 N N . VAL A 1 76 ? 12.397 1.953 -1.122 1.00 93.62 76 VAL A N 1
ATOM 580 C CA . VAL A 1 76 ? 12.209 1.807 -2.568 1.00 93.62 76 VAL A CA 1
ATOM 581 C C . VAL A 1 76 ? 13.027 2.839 -3.345 1.00 93.62 76 VAL A C 1
ATOM 583 O O . VAL A 1 76 ? 13.647 2.488 -4.339 1.00 93.62 76 VAL A O 1
ATOM 586 N N . GLY A 1 77 ? 13.131 4.080 -2.848 1.00 92.12 77 GLY A N 1
ATOM 587 C CA . GLY A 1 77 ? 13.984 5.101 -3.460 1.00 92.12 77 GLY A CA 1
ATOM 588 C C . GLY A 1 77 ? 15.465 4.710 -3.456 1.00 92.12 77 GLY A C 1
ATOM 589 O O . GLY A 1 77 ? 16.142 4.864 -4.466 1.00 92.12 77 GLY A O 1
ATOM 590 N N . ALA A 1 78 ? 15.956 4.136 -2.352 1.00 92.00 78 ALA A N 1
ATOM 591 C CA . ALA A 1 78 ? 17.317 3.603 -2.290 1.00 92.00 78 ALA A CA 1
ATOM 592 C C . ALA A 1 78 ? 17.523 2.421 -3.255 1.00 92.00 78 ALA A C 1
ATOM 594 O O . ALA A 1 78 ? 18.550 2.356 -3.922 1.00 92.00 78 ALA A O 1
ATOM 595 N N . TRP A 1 79 ? 16.544 1.517 -3.363 1.00 93.62 79 TRP A N 1
ATOM 596 C CA . TRP A 1 79 ? 16.602 0.378 -4.282 1.00 93.62 79 TRP A CA 1
ATOM 597 C C . TRP A 1 79 ? 16.625 0.821 -5.753 1.00 93.62 79 TRP A C 1
ATOM 599 O O . TRP A 1 79 ? 17.456 0.344 -6.522 1.00 93.62 79 TRP A O 1
ATOM 609 N N . LEU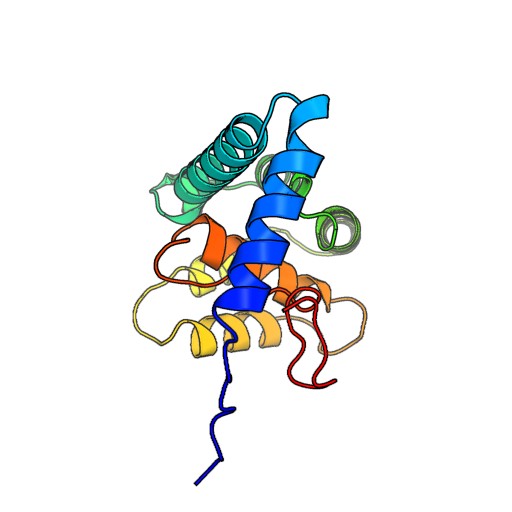 A 1 80 ? 15.795 1.797 -6.129 1.00 93.94 80 LEU A N 1
ATOM 610 C CA . LEU A 1 80 ? 15.756 2.379 -7.478 1.00 93.94 80 LEU A CA 1
ATOM 611 C C . LEU A 1 80 ? 17.017 3.181 -7.840 1.00 93.94 80 LEU A C 1
ATOM 613 O O . LEU A 1 80 ? 17.255 3.451 -9.010 1.00 93.94 80 LEU A O 1
ATOM 617 N N . GLY A 1 81 ? 17.862 3.528 -6.865 1.00 91.50 81 GLY A N 1
ATOM 618 C CA . GLY A 1 81 ? 19.189 4.089 -7.136 1.00 91.50 81 GLY A CA 1
ATOM 619 C C . GLY A 1 81 ? 20.168 3.084 -7.757 1.00 91.50 81 GLY A C 1
ATOM 620 O O . GLY A 1 81 ? 21.236 3.478 -8.219 1.00 91.50 81 GLY A O 1
ATOM 621 N N . SER A 1 82 ? 19.838 1.790 -7.753 1.00 92.00 82 SER A N 1
ATOM 622 C CA . SER A 1 82 ? 20.698 0.715 -8.270 1.00 92.00 82 SER A CA 1
ATOM 623 C C . SER A 1 82 ? 19.958 -0.293 -9.153 1.00 92.00 82 SER A C 1
ATOM 625 O O . SER A 1 82 ? 20.574 -1.246 -9.617 1.00 92.00 82 SER A O 1
ATOM 627 N N . ASN A 1 83 ? 18.656 -0.104 -9.377 1.00 92.75 83 ASN A N 1
ATOM 628 C CA . ASN A 1 83 ? 17.802 -1.026 -10.122 1.00 92.75 83 ASN A CA 1
ATOM 629 C C . ASN A 1 83 ? 16.865 -0.249 -11.049 1.00 92.75 83 ASN A C 1
ATOM 631 O O . ASN A 1 83 ? 16.496 0.888 -10.753 1.00 92.75 83 ASN A O 1
ATOM 635 N N . ASP A 1 84 ? 16.455 -0.880 -12.148 1.00 93.00 84 ASP A N 1
ATOM 636 C CA . ASP A 1 84 ? 15.540 -0.271 -13.108 1.00 93.00 84 ASP A CA 1
ATOM 637 C C . ASP A 1 84 ? 14.096 -0.283 -12.582 1.00 93.00 84 ASP A C 1
ATOM 639 O O . ASP A 1 84 ? 13.578 -1.293 -12.094 1.00 93.00 84 ASP A O 1
ATOM 643 N N . PHE A 1 85 ? 13.420 0.856 -12.717 1.00 96.56 85 PHE A N 1
ATOM 644 C CA . PHE A 1 85 ? 12.001 0.970 -12.416 1.00 96.56 85 PHE A CA 1
ATOM 645 C C . PHE A 1 85 ? 11.144 0.096 -13.339 1.00 96.56 85 PHE A C 1
ATOM 647 O O . PHE A 1 85 ? 10.104 -0.389 -12.898 1.00 96.56 85 PHE A O 1
ATOM 654 N N . ALA A 1 86 ? 11.575 -0.164 -14.578 1.00 95.88 86 ALA A N 1
ATOM 655 C CA . ALA A 1 86 ? 10.821 -0.986 -15.524 1.00 95.88 86 ALA A CA 1
ATOM 656 C C . ALA A 1 86 ? 10.542 -2.406 -14.994 1.00 95.88 86 ALA A C 1
ATOM 658 O O . ALA A 1 86 ? 9.460 -2.956 -15.220 1.00 95.88 86 ALA A O 1
ATOM 659 N N . ASP A 1 87 ? 11.481 -2.995 -14.246 1.00 94.31 87 ASP A N 1
ATOM 660 C CA . ASP A 1 87 ? 11.291 -4.307 -13.624 1.00 94.31 87 ASP A CA 1
ATOM 661 C C . ASP A 1 87 ? 10.259 -4.255 -12.493 1.00 94.31 87 ASP A C 1
ATOM 663 O O . ASP A 1 87 ? 9.344 -5.080 -12.454 1.00 94.31 87 ASP A O 1
ATOM 667 N N . LEU A 1 88 ? 10.354 -3.255 -11.613 1.00 96.75 88 LEU A N 1
ATOM 668 C CA . LEU A 1 88 ? 9.378 -3.035 -10.543 1.00 96.75 88 LEU A CA 1
ATOM 669 C C . LEU A 1 88 ? 7.979 -2.771 -11.111 1.00 96.75 88 LEU A C 1
ATOM 671 O O . LEU A 1 88 ? 6.992 -3.331 -10.635 1.00 96.75 88 LEU A O 1
ATOM 675 N N . HIS A 1 89 ? 7.890 -1.946 -12.150 1.00 97.88 89 HIS A N 1
ATOM 676 C CA . HIS A 1 89 ? 6.637 -1.604 -12.806 1.00 97.88 89 HIS A CA 1
ATOM 677 C C . HIS A 1 89 ? 5.965 -2.833 -13.415 1.00 97.88 89 HIS A C 1
ATOM 679 O O . HIS A 1 89 ? 4.774 -3.047 -13.198 1.00 97.88 89 HIS A O 1
ATOM 685 N N . ARG A 1 90 ? 6.733 -3.707 -14.075 1.00 96.62 90 ARG A N 1
ATOM 686 C CA . ARG A 1 90 ? 6.226 -4.994 -14.571 1.00 96.62 90 ARG A CA 1
ATOM 687 C C . ARG A 1 90 ? 5.619 -5.837 -13.448 1.00 96.62 90 ARG A C 1
ATOM 689 O O . ARG A 1 90 ? 4.528 -6.372 -13.624 1.00 96.62 90 ARG A O 1
ATOM 696 N N . GLN A 1 91 ? 6.287 -5.928 -12.296 1.00 97.56 91 GLN A N 1
ATOM 697 C CA . GLN A 1 91 ? 5.757 -6.667 -11.143 1.00 97.56 91 GLN A CA 1
ATOM 698 C C . GLN A 1 91 ? 4.490 -6.018 -10.572 1.00 97.56 91 GLN A C 1
ATOM 700 O O . GLN A 1 91 ? 3.551 -6.726 -10.222 1.00 97.56 91 GLN A O 1
ATOM 705 N N . LEU A 1 92 ? 4.415 -4.684 -10.528 1.00 97.56 92 LEU A N 1
ATOM 706 C CA . LEU A 1 92 ? 3.208 -3.962 -10.109 1.00 97.56 92 LEU A CA 1
ATOM 707 C C . LEU A 1 92 ? 2.028 -4.220 -11.057 1.00 97.56 92 LEU A C 1
ATOM 709 O O . LEU A 1 92 ? 0.905 -4.400 -10.596 1.00 97.56 92 LEU A O 1
ATOM 713 N N . LEU A 1 93 ? 2.267 -4.299 -12.368 1.00 96.38 93 LEU A N 1
ATOM 714 C CA . LEU A 1 93 ? 1.224 -4.666 -13.329 1.00 96.38 93 LEU A CA 1
ATOM 715 C C . LEU A 1 93 ? 0.733 -6.101 -13.097 1.00 96.38 93 LEU A C 1
ATOM 717 O O . LEU A 1 93 ? -0.474 -6.323 -13.066 1.00 96.38 93 LEU A O 1
ATOM 721 N N . LEU A 1 94 ? 1.642 -7.059 -12.879 1.00 96.19 94 LEU A N 1
ATOM 722 C CA . LEU A 1 94 ? 1.291 -8.450 -12.557 1.00 96.19 94 LEU A CA 1
ATOM 723 C C . LEU A 1 94 ? 0.513 -8.563 -11.236 1.00 96.19 94 LEU A C 1
ATOM 725 O O . LEU A 1 94 ? -0.460 -9.307 -11.162 1.00 96.19 94 LEU A O 1
ATOM 729 N N . LEU A 1 95 ? 0.889 -7.786 -10.216 1.00 97.00 95 LEU A N 1
ATOM 730 C CA . LEU A 1 95 ? 0.178 -7.717 -8.936 1.00 97.00 95 LEU A CA 1
ATOM 731 C C . LEU A 1 95 ? -1.291 -7.310 -9.118 1.00 97.00 95 LEU A C 1
ATOM 733 O O . LEU A 1 95 ? -2.170 -7.852 -8.449 1.00 97.00 95 LEU A O 1
ATOM 737 N N . MET A 1 96 ? -1.556 -6.371 -10.030 1.00 95.56 96 MET A N 1
ATOM 738 C CA . MET A 1 96 ? -2.900 -5.849 -10.285 1.00 95.56 96 MET A CA 1
ATOM 739 C C . MET A 1 96 ? -3.724 -6.707 -11.246 1.00 95.56 96 MET A C 1
ATOM 741 O O . MET A 1 96 ? -4.943 -6.538 -11.305 1.00 95.56 96 MET A O 1
ATOM 745 N N . GLN A 1 97 ? -3.113 -7.659 -11.959 1.00 92.94 97 GLN A N 1
ATOM 746 C CA . GLN A 1 97 ? -3.848 -8.539 -12.866 1.00 92.94 97 GLN A CA 1
ATOM 747 C C . GLN A 1 97 ? -4.870 -9.391 -12.097 1.00 92.94 97 GLN A C 1
ATOM 749 O O . GLN A 1 97 ? -4.522 -9.998 -11.083 1.00 92.94 97 GLN A O 1
ATOM 754 N N . PRO A 1 98 ? -6.138 -9.447 -12.536 1.00 89.31 98 PRO A N 1
ATOM 755 C CA . PRO A 1 98 ? -7.121 -10.360 -11.965 1.00 89.31 98 PRO A CA 1
ATOM 756 C C . PRO A 1 98 ? -6.848 -11.807 -12.412 1.00 89.31 98 PRO A C 1
ATOM 758 O O . PRO A 1 98 ? -6.132 -12.043 -13.382 1.00 89.31 98 PRO A O 1
ATOM 761 N N . GLY A 1 99 ? -7.458 -12.785 -11.733 1.00 89.94 99 GLY A N 1
ATOM 762 C CA . GLY A 1 99 ? -7.435 -14.199 -12.149 1.00 89.94 99 GLY A CA 1
ATOM 763 C C . GLY A 1 99 ? -6.945 -15.182 -11.086 1.00 89.94 99 GLY A C 1
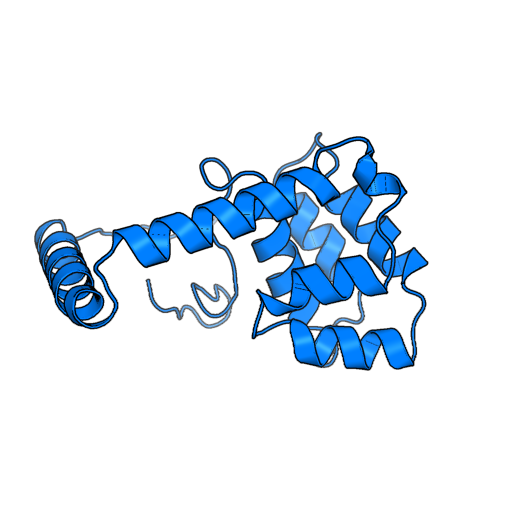ATOM 764 O O . GLY A 1 99 ? -7.179 -16.380 -11.208 1.00 89.94 99 GLY A O 1
ATOM 765 N N . THR A 1 100 ? -6.330 -14.689 -10.011 1.00 93.62 100 THR A N 1
ATOM 766 C CA . THR A 1 100 ? -5.968 -15.483 -8.827 1.00 93.62 100 THR A CA 1
ATOM 767 C C . THR A 1 100 ? -6.335 -14.736 -7.549 1.00 93.62 100 THR A C 1
ATOM 769 O O . THR A 1 100 ? -6.724 -13.567 -7.582 1.00 93.62 100 THR A O 1
ATOM 772 N N . THR A 1 101 ? -6.185 -15.393 -6.398 1.00 93.06 101 THR A N 1
ATOM 773 C CA . THR A 1 101 ? -6.436 -14.749 -5.101 1.00 93.06 101 THR A CA 1
ATOM 774 C C . THR A 1 101 ? -5.480 -13.575 -4.853 1.00 93.06 101 THR A C 1
ATOM 776 O O . THR A 1 101 ? -4.361 -13.547 -5.373 1.00 93.06 101 THR A O 1
ATOM 779 N N . VAL A 1 102 ? -5.907 -12.615 -4.025 1.00 92.44 102 VAL A N 1
ATOM 780 C CA . VAL A 1 102 ? -5.063 -11.510 -3.529 1.00 92.44 102 VAL A CA 1
ATOM 781 C C . VAL A 1 102 ? -3.769 -12.045 -2.914 1.00 92.44 102 VAL A C 1
ATOM 783 O O . VAL A 1 102 ? -2.691 -11.566 -3.257 1.00 92.44 102 VAL A O 1
ATOM 786 N N . GLN A 1 103 ? -3.873 -13.078 -2.072 1.00 91.00 103 GLN A N 1
ATOM 787 C CA . GLN A 1 103 ? -2.729 -13.691 -1.402 1.00 91.00 103 GLN A CA 1
ATOM 788 C C . GLN A 1 103 ? -1.717 -14.250 -2.413 1.00 91.00 103 GLN A C 1
ATOM 790 O O . GLN A 1 103 ? -0.536 -13.928 -2.339 1.00 91.00 103 GLN A O 1
ATOM 795 N N . THR A 1 104 ? -2.185 -14.988 -3.427 1.00 94.69 104 THR A N 1
ATOM 796 C CA . THR A 1 104 ? -1.323 -15.531 -4.490 1.00 94.69 104 THR A CA 1
ATOM 797 C C . THR A 1 104 ? -0.565 -14.435 -5.243 1.00 94.69 104 THR A C 1
ATOM 799 O O . THR A 1 104 ? 0.624 -14.588 -5.512 1.00 94.69 104 THR A O 1
ATOM 802 N N . ARG A 1 105 ? -1.227 -13.316 -5.572 1.00 96.19 105 ARG A N 1
ATOM 803 C CA . ARG A 1 105 ? -0.589 -12.194 -6.286 1.00 96.19 105 ARG A CA 1
ATOM 804 C C . ARG A 1 105 ? 0.432 -11.473 -5.415 1.00 96.19 105 ARG A C 1
ATOM 806 O O . ARG A 1 105 ? 1.509 -11.130 -5.896 1.00 96.19 105 ARG A O 1
ATOM 813 N N . LEU A 1 106 ? 0.113 -11.281 -4.136 1.00 94.69 106 LEU A N 1
ATOM 814 C CA . LEU A 1 106 ? 1.023 -10.688 -3.161 1.00 94.69 106 LEU A CA 1
ATOM 815 C C . LEU A 1 106 ? 2.281 -11.549 -2.984 1.00 94.69 106 LEU A C 1
ATOM 817 O O . LEU A 1 106 ? 3.389 -11.016 -3.025 1.00 94.69 106 LEU A O 1
ATOM 821 N N . ASP A 1 107 ? 2.129 -12.865 -2.837 1.00 94.12 107 ASP A N 1
ATOM 822 C CA . ASP A 1 107 ? 3.263 -13.780 -2.664 1.00 94.12 107 ASP A CA 1
ATOM 823 C C . ASP A 1 107 ? 4.144 -13.833 -3.917 1.00 94.12 107 ASP A C 1
ATOM 825 O O . ASP A 1 107 ? 5.369 -13.761 -3.809 1.00 94.12 107 ASP A O 1
ATOM 829 N N . ALA A 1 108 ? 3.534 -13.869 -5.108 1.00 96.88 108 ALA A N 1
ATOM 830 C CA . ALA A 1 108 ? 4.258 -13.807 -6.376 1.00 96.88 108 ALA A CA 1
ATOM 831 C C . ALA A 1 108 ? 5.044 -12.494 -6.531 1.00 96.88 108 ALA A C 1
ATOM 833 O O . ALA A 1 108 ? 6.210 -12.519 -6.924 1.00 96.88 108 ALA A O 1
ATOM 834 N N . PHE A 1 109 ? 4.440 -11.356 -6.166 1.00 97.25 109 PHE A N 1
ATOM 835 C CA . PHE A 1 109 ? 5.120 -10.062 -6.179 1.00 97.25 109 PHE A CA 1
ATOM 836 C C . PHE A 1 109 ? 6.322 -10.048 -5.234 1.00 97.25 109 PHE A C 1
ATOM 838 O O . PHE A 1 109 ? 7.402 -9.618 -5.623 1.00 97.25 109 PHE A O 1
ATOM 845 N N . VAL A 1 110 ? 6.167 -10.537 -4.001 1.00 95.31 110 VAL A N 1
ATOM 846 C CA . VAL A 1 110 ? 7.266 -10.575 -3.022 1.00 95.31 110 VAL A CA 1
ATOM 847 C C . VAL A 1 110 ? 8.393 -11.502 -3.486 1.00 95.31 110 VAL A C 1
ATOM 849 O O . VAL A 1 110 ? 9.561 -11.145 -3.342 1.00 95.31 110 VAL A O 1
ATOM 852 N N . ALA A 1 111 ? 8.061 -12.648 -4.086 1.00 95.81 111 ALA A N 1
ATOM 853 C CA . ALA A 1 111 ? 9.033 -13.609 -4.604 1.00 95.81 111 ALA A CA 1
ATOM 854 C C . ALA A 1 111 ? 9.860 -13.083 -5.795 1.00 95.81 111 ALA A C 1
ATOM 856 O O . ALA A 1 111 ? 10.911 -13.645 -6.098 1.00 95.81 111 ALA A O 1
ATOM 857 N N . ALA A 1 112 ? 9.425 -12.001 -6.451 1.00 95.69 112 ALA A N 1
ATOM 858 C CA . ALA A 1 112 ? 10.172 -11.360 -7.532 1.00 95.69 112 ALA A CA 1
ATOM 859 C C . ALA A 1 112 ? 11.385 -10.537 -7.048 1.00 95.69 112 ALA A C 1
ATOM 861 O O . ALA A 1 112 ? 12.181 -10.084 -7.871 1.00 95.69 112 ALA A O 1
ATOM 862 N N . PHE A 1 113 ? 11.542 -10.341 -5.735 1.00 94.19 113 PHE A N 1
ATOM 863 C CA . PHE A 1 113 ? 12.646 -9.590 -5.135 1.00 94.19 113 PHE A CA 1
ATOM 864 C C . PHE A 1 113 ? 13.560 -10.504 -4.304 1.00 94.19 113 PHE A C 1
ATOM 866 O O . PHE A 1 113 ? 13.118 -11.550 -3.823 1.00 94.19 113 PHE A O 1
ATOM 873 N N . PRO A 1 114 ? 14.831 -10.115 -4.073 1.00 90.88 114 PRO A N 1
ATOM 874 C CA . PRO A 1 114 ? 15.718 -10.846 -3.174 1.00 90.88 114 PRO A CA 1
ATOM 875 C C . PRO A 1 114 ? 15.075 -11.093 -1.803 1.00 90.88 114 PRO A C 1
ATOM 877 O O . PRO A 1 114 ? 14.595 -10.164 -1.152 1.00 90.88 114 PRO A O 1
ATOM 880 N N . ALA A 1 115 ? 15.128 -12.340 -1.332 1.00 83.00 115 ALA A N 1
ATOM 881 C CA . ALA A 1 115 ? 14.545 -12.760 -0.052 1.00 83.00 115 ALA A CA 1
ATOM 882 C C . ALA A 1 115 ? 15.284 -12.208 1.189 1.00 83.00 115 ALA A C 1
ATOM 884 O O . ALA A 1 115 ? 14.950 -12.537 2.331 1.00 83.00 115 ALA A O 1
ATOM 885 N N . ASP A 1 116 ? 16.316 -11.390 0.990 1.00 82.50 116 ASP A N 1
ATOM 886 C CA . ASP A 1 116 ? 17.089 -10.802 2.071 1.00 82.50 116 ASP A CA 1
ATOM 887 C C . ASP A 1 116 ? 16.369 -9.605 2.730 1.00 82.50 116 ASP A C 1
ATOM 889 O O . ASP A 1 116 ? 15.226 -9.239 2.439 1.00 82.50 116 ASP A O 1
ATOM 893 N N . ARG A 1 117 ? 17.036 -8.968 3.700 1.00 80.44 117 ARG A N 1
ATOM 894 C CA . ARG A 1 117 ? 16.428 -7.864 4.457 1.00 80.44 117 ARG A CA 1
ATOM 895 C C . ARG A 1 117 ? 16.248 -6.583 3.637 1.00 80.44 117 ARG A C 1
ATOM 897 O O . ARG A 1 117 ? 15.518 -5.703 4.099 1.00 80.44 117 ARG A O 1
ATOM 904 N N . THR A 1 118 ? 16.899 -6.462 2.482 1.00 85.12 118 THR A N 1
ATOM 905 C CA . THR A 1 118 ? 16.954 -5.227 1.689 1.00 85.12 118 THR A CA 1
ATOM 906 C C . THR A 1 118 ? 15.623 -4.933 1.009 1.00 85.12 118 THR A C 1
ATOM 908 O O . THR A 1 118 ? 15.225 -3.771 0.929 1.00 85.12 118 THR A O 1
ATOM 911 N N . CYS A 1 119 ? 14.885 -5.981 0.628 1.00 90.56 119 CYS A N 1
ATOM 912 C CA . CYS A 1 119 ? 13.621 -5.880 -0.100 1.00 90.56 119 CYS A CA 1
ATOM 913 C C . CYS A 1 119 ? 12.384 -6.186 0.753 1.00 90.56 119 CYS A C 1
ATOM 915 O O . CYS A 1 119 ? 11.283 -6.325 0.232 1.00 90.56 119 CYS A O 1
ATOM 917 N N . ARG A 1 120 ? 12.505 -6.183 2.092 1.00 87.81 120 ARG A N 1
ATOM 918 C CA . ARG A 1 120 ? 11.348 -6.364 3.000 1.00 87.81 120 ARG A CA 1
ATOM 919 C C . ARG A 1 120 ? 10.226 -5.337 2.795 1.00 87.81 120 ARG A C 1
ATOM 921 O O . ARG A 1 120 ? 9.111 -5.567 3.246 1.00 87.81 120 ARG A O 1
ATOM 928 N N . TRP A 1 121 ? 10.517 -4.204 2.155 1.00 92.19 121 TRP A N 1
ATOM 929 C CA . TRP A 1 121 ? 9.524 -3.194 1.785 1.00 92.19 121 TRP A CA 1
ATOM 930 C C . TRP A 1 121 ? 8.568 -3.658 0.679 1.00 92.19 121 TRP A C 1
ATOM 932 O O . TRP A 1 121 ? 7.486 -3.092 0.581 1.00 92.19 121 TRP A O 1
ATOM 942 N N . ALA A 1 122 ? 8.924 -4.672 -0.120 1.00 95.06 122 ALA A N 1
ATOM 943 C CA . ALA A 1 122 ? 8.111 -5.145 -1.240 1.00 95.06 122 ALA A CA 1
ATOM 944 C C . ALA A 1 122 ? 6.726 -5.624 -0.781 1.00 95.06 122 ALA A C 1
ATOM 946 O O . ALA A 1 122 ? 5.720 -5.279 -1.394 1.00 95.06 122 ALA A O 1
ATOM 947 N N . ARG A 1 123 ? 6.655 -6.335 0.353 1.00 93.62 123 ARG A N 1
ATOM 948 C CA . ARG A 1 123 ? 5.373 -6.763 0.930 1.00 93.62 123 ARG A CA 1
ATOM 949 C C . ARG A 1 123 ? 4.496 -5.578 1.328 1.00 93.62 123 ARG A C 1
ATOM 951 O O . ARG A 1 123 ? 3.315 -5.568 1.007 1.00 93.62 123 ARG A O 1
ATOM 958 N N . ASP A 1 124 ? 5.073 -4.595 2.020 1.00 94.38 124 ASP A N 1
ATOM 959 C CA . ASP A 1 124 ? 4.321 -3.423 2.478 1.00 94.38 124 ASP A CA 1
ATOM 960 C C . ASP A 1 124 ? 3.862 -2.574 1.277 1.00 94.38 124 ASP A C 1
ATOM 962 O O . ASP A 1 124 ? 2.730 -2.105 1.271 1.00 94.38 124 ASP A O 1
ATOM 966 N N . LEU A 1 125 ? 4.685 -2.459 0.225 1.00 96.75 125 LEU A N 1
ATOM 967 C CA . LEU A 1 125 ? 4.299 -1.824 -1.039 1.00 96.75 125 LEU A CA 1
ATOM 968 C C . LEU A 1 125 ? 3.109 -2.541 -1.685 1.00 96.75 125 LEU A C 1
ATOM 970 O O . LEU A 1 125 ? 2.126 -1.889 -2.022 1.00 96.75 125 LEU A O 1
ATOM 974 N N . ALA A 1 126 ? 3.186 -3.863 -1.850 1.00 96.88 126 ALA A N 1
ATOM 975 C CA . ALA A 1 126 ? 2.117 -4.637 -2.474 1.00 96.88 126 ALA A CA 1
ATOM 976 C C . ALA A 1 126 ? 0.806 -4.547 -1.686 1.00 96.88 126 ALA A C 1
ATOM 978 O O . ALA A 1 126 ? -0.248 -4.318 -2.274 1.00 96.88 126 ALA A O 1
ATOM 979 N N . ALA A 1 127 ? 0.878 -4.679 -0.358 1.00 95.50 127 ALA A N 1
ATOM 980 C CA . ALA A 1 127 ? -0.283 -4.578 0.520 1.00 95.50 127 ALA A CA 1
ATOM 981 C C . ALA A 1 127 ? -0.959 -3.202 0.422 1.00 95.50 127 ALA A C 1
ATOM 983 O O . ALA A 1 127 ? -2.178 -3.126 0.309 1.00 95.50 127 ALA A O 1
ATOM 984 N N . GLU A 1 128 ? -0.176 -2.120 0.420 1.00 96.25 128 GLU A N 1
ATOM 985 C CA . GLU A 1 128 ? -0.693 -0.757 0.266 1.00 96.25 128 GLU A CA 1
ATOM 986 C C . GLU A 1 128 ? -1.305 -0.539 -1.124 1.00 96.25 128 GLU A C 1
ATOM 988 O O . GLU A 1 128 ? -2.397 0.011 -1.226 1.00 96.25 128 GLU A O 1
ATOM 993 N N . VAL A 1 129 ? -0.646 -0.991 -2.198 1.00 97.12 129 VAL A N 1
ATOM 994 C CA . VAL A 1 129 ? -1.180 -0.860 -3.564 1.00 97.12 129 VAL A CA 1
ATOM 995 C C . VAL A 1 129 ? -2.514 -1.590 -3.703 1.00 97.12 129 VAL A C 1
ATOM 997 O O . VAL A 1 129 ? -3.485 -0.984 -4.149 1.00 97.12 129 VAL A O 1
ATOM 1000 N N . LEU A 1 130 ? -2.587 -2.854 -3.277 1.00 96.75 130 LEU A N 1
ATOM 1001 C CA . LEU A 1 130 ? -3.814 -3.645 -3.350 1.00 96.75 130 LEU A CA 1
ATOM 1002 C C . LEU A 1 130 ? -4.939 -3.021 -2.508 1.00 96.75 130 LEU A C 1
ATOM 1004 O O . LEU A 1 130 ? -6.042 -2.828 -3.017 1.00 96.75 130 LEU A O 1
ATOM 1008 N N . HIS A 1 131 ? -4.649 -2.645 -1.256 1.00 95.62 131 HIS A N 1
ATOM 1009 C CA . HIS A 1 131 ? -5.630 -2.033 -0.359 1.00 95.62 131 HIS A CA 1
ATOM 1010 C C . HIS A 1 131 ? -6.152 -0.702 -0.902 1.00 95.62 131 HIS A C 1
ATOM 1012 O O . HIS A 1 131 ? -7.354 -0.523 -1.024 1.00 95.62 131 HIS A O 1
ATOM 1018 N N . PHE A 1 132 ? -5.283 0.239 -1.278 1.00 96.62 132 PHE A N 1
ATOM 1019 C CA . PHE A 1 132 ? -5.748 1.563 -1.704 1.00 96.62 132 PHE A CA 1
ATOM 1020 C C . PHE A 1 132 ? -6.424 1.558 -3.083 1.00 96.62 132 PHE A C 1
ATOM 1022 O O . PHE A 1 132 ? -7.172 2.490 -3.380 1.00 96.62 132 PHE A O 1
ATOM 1029 N N . CYS A 1 133 ? -6.235 0.509 -3.891 1.00 96.25 133 CYS A N 1
ATOM 1030 C CA . CYS A 1 133 ? -7.008 0.298 -5.117 1.00 96.25 133 CYS A CA 1
ATOM 1031 C C . CYS A 1 133 ? -8.403 -0.292 -4.860 1.00 96.25 133 CYS A C 1
ATOM 1033 O O . CYS A 1 133 ? -9.326 0.015 -5.608 1.00 96.25 133 CYS A O 1
ATOM 1035 N N . ALA A 1 134 ? -8.564 -1.132 -3.836 1.00 94.50 134 ALA A N 1
ATOM 1036 C CA . ALA A 1 134 ? -9.828 -1.797 -3.521 1.00 94.50 134 ALA A CA 1
ATOM 1037 C C . ALA A 1 134 ? -9.996 -1.962 -1.995 1.00 94.50 134 ALA A C 1
ATOM 1039 O O . ALA A 1 134 ? -9.916 -3.085 -1.486 1.00 94.50 134 ALA A O 1
ATOM 1040 N N . PRO A 1 135 ? -10.203 -0.862 -1.244 1.00 93.19 135 PRO A N 1
ATOM 1041 C CA . PRO A 1 135 ? -10.138 -0.882 0.221 1.00 93.19 135 PRO A CA 1
ATOM 1042 C C . PRO A 1 135 ? -11.259 -1.702 0.866 1.00 93.19 135 PRO A C 1
ATOM 1044 O O . PRO A 1 135 ? -11.056 -2.254 1.945 1.00 93.19 135 PRO A O 1
ATOM 1047 N N . ASP A 1 136 ? -12.398 -1.830 0.182 1.00 91.12 136 ASP A N 1
ATOM 1048 C CA . ASP A 1 136 ? -13.546 -2.624 0.632 1.00 91.12 136 ASP A CA 1
ATOM 1049 C C . ASP A 1 136 ? -13.366 -4.134 0.379 1.00 91.12 136 ASP A C 1
ATOM 1051 O O . ASP A 1 136 ? -14.041 -4.955 0.995 1.00 91.12 136 ASP A O 1
ATOM 1055 N N . GLU A 1 137 ? -12.448 -4.516 -0.517 1.00 90.44 137 GLU A N 1
ATOM 1056 C CA . GLU A 1 137 ? -12.205 -5.915 -0.906 1.00 90.44 137 GLU A CA 1
ATOM 1057 C C . GLU A 1 137 ? -10.905 -6.472 -0.321 1.00 90.44 137 GLU A C 1
ATOM 1059 O O . GLU A 1 137 ? -10.778 -7.673 -0.076 1.00 90.44 137 GLU A O 1
ATOM 1064 N N . THR A 1 138 ? -9.914 -5.605 -0.118 1.00 90.44 138 THR A N 1
ATOM 1065 C CA . THR A 1 138 ? -8.582 -5.979 0.346 1.00 90.44 138 THR A CA 1
ATOM 1066 C C . THR A 1 138 ? -8.289 -5.253 1.654 1.00 90.44 138 THR A C 1
ATOM 1068 O O . THR A 1 138 ? -8.091 -4.039 1.626 1.00 90.44 138 THR A O 1
ATOM 1071 N N . PRO A 1 139 ? -8.195 -5.948 2.802 1.00 88.00 139 PRO A N 1
ATOM 1072 C CA . PRO A 1 139 ? -7.798 -5.307 4.051 1.00 88.00 139 PRO A CA 1
ATOM 1073 C C . PRO A 1 139 ? -6.355 -4.789 3.969 1.00 88.00 139 PRO A C 1
ATOM 1075 O O . PRO A 1 139 ? -5.540 -5.279 3.185 1.00 88.00 139 PRO A O 1
ATOM 1078 N N . LEU A 1 140 ? -6.004 -3.811 4.806 1.00 88.38 140 LEU A N 1
ATOM 1079 C CA . LEU A 1 140 ? -4.630 -3.317 4.868 1.00 88.38 140 LEU A CA 1
ATOM 1080 C C . LEU A 1 140 ? -3.717 -4.372 5.519 1.00 88.38 140 LEU A C 1
ATOM 1082 O O . LEU A 1 140 ? -3.666 -4.509 6.737 1.00 88.38 140 LEU A O 1
ATOM 1086 N N . MET A 1 141 ? -2.983 -5.113 4.688 1.00 86.31 141 MET A N 1
ATOM 1087 C CA . MET A 1 141 ? -2.158 -6.269 5.081 1.00 86.31 141 MET A CA 1
ATOM 1088 C C . MET A 1 141 ? -0.665 -5.935 5.255 1.00 86.31 141 MET A C 1
ATOM 1090 O O . MET A 1 141 ? 0.216 -6.752 4.965 1.00 86.31 141 MET A O 1
ATOM 1094 N N . THR A 1 142 ? -0.351 -4.711 5.676 1.00 86.25 142 THR A N 1
ATOM 1095 C CA . THR A 1 142 ? 1.032 -4.314 5.968 1.00 86.25 142 THR A CA 1
ATOM 1096 C C . THR A 1 142 ? 1.543 -5.046 7.208 1.00 86.25 142 THR A C 1
ATOM 1098 O O . THR A 1 142 ? 0.789 -5.354 8.129 1.00 86.25 142 THR A O 1
ATOM 1101 N N . ARG A 1 143 ? 2.852 -5.308 7.281 1.00 81.69 143 ARG A N 1
ATOM 1102 C CA . ARG A 1 143 ? 3.411 -6.116 8.386 1.00 81.69 143 ARG A CA 1
ATOM 1103 C C . ARG A 1 143 ? 3.341 -5.448 9.757 1.00 81.69 143 ARG A C 1
ATOM 1105 O O . ARG A 1 143 ? 3.474 -6.118 10.767 1.00 81.69 143 ARG A O 1
ATOM 1112 N N . TRP A 1 144 ? 3.195 -4.127 9.812 1.00 79.75 144 TRP A N 1
ATOM 1113 C CA . TRP A 1 144 ? 3.023 -3.428 11.088 1.00 79.75 144 TRP A CA 1
ATOM 1114 C C . TRP A 1 144 ? 1.576 -3.501 11.594 1.00 79.75 144 TRP A C 1
ATOM 1116 O O . TRP A 1 144 ? 1.372 -3.433 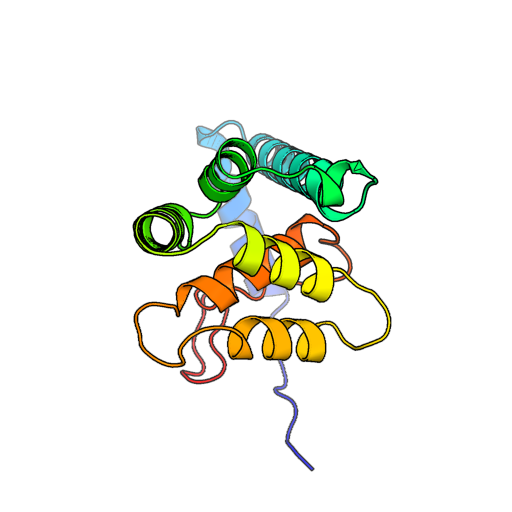12.801 1.00 79.75 144 TRP A O 1
ATOM 1126 N N . MET A 1 145 ? 0.597 -3.664 10.691 1.00 79.44 145 MET A N 1
ATOM 1127 C CA . MET A 1 145 ? -0.793 -3.939 11.059 1.00 79.44 145 MET A CA 1
ATOM 1128 C C . MET A 1 145 ? -0.910 -5.334 11.661 1.00 79.44 145 MET A C 1
ATOM 1130 O O . MET A 1 145 ? -1.435 -5.488 12.760 1.00 79.44 145 MET A O 1
ATOM 1134 N N . TRP A 1 146 ? -0.374 -6.333 10.958 1.00 75.38 146 TRP A N 1
ATOM 1135 C CA . TRP A 1 146 ? -0.315 -7.714 11.420 1.00 75.38 146 TRP A CA 1
ATOM 1136 C C . TRP A 1 146 ? 0.811 -8.475 10.718 1.00 75.38 146 TRP A C 1
ATOM 1138 O O . TRP A 1 146 ? 0.902 -8.484 9.486 1.00 75.38 146 TRP A O 1
ATOM 1148 N N . ASP A 1 147 ? 1.649 -9.154 11.495 1.00 75.31 147 ASP A N 1
ATOM 1149 C CA . ASP A 1 147 ? 2.688 -10.051 11.006 1.00 75.31 147 ASP A CA 1
ATOM 1150 C C . ASP A 1 147 ? 2.399 -11.480 11.484 1.00 75.31 147 ASP A C 1
ATOM 1152 O O . ASP A 1 147 ? 2.505 -11.808 12.666 1.00 75.31 147 ASP A O 1
ATOM 1156 N N . ALA A 1 148 ? 2.022 -12.349 10.543 1.00 70.69 148 ALA A N 1
ATOM 1157 C CA . ALA A 1 148 ? 1.682 -13.740 10.836 1.00 70.69 148 ALA A CA 1
ATOM 1158 C C . ALA A 1 148 ? 2.891 -14.576 11.289 1.00 70.69 148 ALA A C 1
ATOM 1160 O O . ALA A 1 148 ? 2.707 -15.613 11.920 1.00 70.69 148 ALA A O 1
ATOM 1161 N N . GLN A 1 149 ? 4.118 -14.148 10.974 1.00 70.50 149 GLN A N 1
ATOM 1162 C CA . GLN A 1 149 ? 5.327 -14.864 11.367 1.00 70.50 149 GLN A CA 1
ATOM 1163 C C . GLN A 1 149 ? 5.668 -14.596 12.838 1.00 70.50 149 GLN A C 1
ATOM 1165 O O . GLN A 1 149 ? 6.079 -15.519 13.539 1.00 70.50 149 GLN A O 1
ATOM 1170 N N . SER A 1 150 ? 5.511 -13.356 13.312 1.00 75.81 150 SER A N 1
ATOM 1171 C CA . SER A 1 150 ? 5.690 -13.017 14.731 1.00 75.81 150 SER A CA 1
ATOM 1172 C C . SER A 1 150 ? 4.421 -13.168 15.569 1.00 75.81 150 SER A C 1
ATOM 1174 O O . SER A 1 150 ? 4.515 -13.146 16.794 1.00 75.81 150 SER A O 1
ATOM 1176 N N . GLY A 1 151 ? 3.252 -13.316 14.938 1.00 65.94 151 GLY A N 1
ATOM 1177 C CA . GLY A 1 151 ? 1.958 -13.369 15.621 1.00 65.94 151 GLY A CA 1
ATOM 1178 C C . GLY A 1 151 ? 1.625 -12.066 16.348 1.00 65.94 151 GLY A C 1
ATOM 1179 O O . GLY A 1 151 ? 0.981 -12.095 17.393 1.00 65.94 151 GLY A O 1
ATOM 1180 N N . SER A 1 152 ? 2.124 -10.934 15.846 1.00 65.94 152 SER A N 1
ATOM 1181 C CA . SER A 1 152 ? 1.976 -9.625 16.482 1.00 65.94 152 SER A CA 1
ATOM 1182 C C . SER A 1 152 ? 1.525 -8.560 15.488 1.00 65.94 152 SER A C 1
ATOM 1184 O O . SER A 1 152 ? 1.763 -8.658 14.285 1.00 65.94 152 SER A O 1
ATOM 1186 N N . GLY A 1 153 ? 0.870 -7.524 15.999 1.00 67.50 153 GLY A N 1
ATOM 1187 C CA . GLY A 1 153 ? 0.301 -6.441 15.208 1.00 67.50 153 GLY A CA 1
ATOM 1188 C C . GLY A 1 153 ? -0.329 -5.383 16.103 1.00 67.50 153 GLY A C 1
ATOM 1189 O O . GLY A 1 153 ? -0.207 -5.457 17.325 1.00 67.50 153 GLY A O 1
ATOM 1190 N N . VAL A 1 154 ? -0.981 -4.398 15.491 1.00 65.38 154 VAL A N 1
ATOM 1191 C CA . VAL A 1 154 ? -1.768 -3.366 16.196 1.00 65.38 154 VAL A CA 1
ATOM 1192 C C . VAL A 1 154 ? -3.281 -3.617 16.114 1.00 65.38 154 VAL A C 1
ATOM 1194 O O . VAL A 1 154 ? -4.055 -2.719 16.432 1.00 65.38 154 VAL A O 1
ATOM 1197 N N . LEU A 1 155 ? -3.685 -4.806 15.647 1.00 54.34 155 LEU A N 1
ATOM 1198 C CA . LEU A 1 155 ? -5.071 -5.287 15.683 1.00 54.34 155 LEU A CA 1
ATOM 1199 C C . LEU A 1 155 ? -5.467 -5.757 17.085 1.00 54.34 155 LEU A C 1
ATOM 1201 O O . LEU A 1 155 ? -4.617 -6.397 17.746 1.00 54.34 155 LEU A O 1
#

Secondary structure (DSSP, 8-state):
---PPP----HHHHHHHHHHHHHHHGGGT-HHHHHHHHHHHHHHHHHHHTSGGGGG--HHHHHHHHTT-HHHHHHHHHHHTTS-HHHHHHHHHHHH-SSS-HHHHHHHHHHTS-SSGGGTHHHHHHHHHHHHHSTTTS----TTTEETTTTEE--

Foldseek 3Di:
DDDDDDDDDDPVVVVVVVVVVQVVCVVVVGPVVVVVVLLVLLVLLLVCQVDPNLVVDDDVSVLVNCVVPPLQNVLVVVVVVPDPVVLLSVLSNQLSDDDDDNVVSLVVQQVSDPPDPSSLSSSQVSLSSVCSPPVPVRPNPHVQQDPPVVRDHPD

Sequence (155 aa):
TELLPTLDLSGPALRSGFEELVAAAEPGGGIDVYLTALQFKSRLFGEWFLGKQSAALDTPRFLGLCTFMPTVRRRVGAWLGSNDFADLHRQLLLLMQPGTTVQTRLDAFVAAFPADRTCRWARDLAAEVLHFCA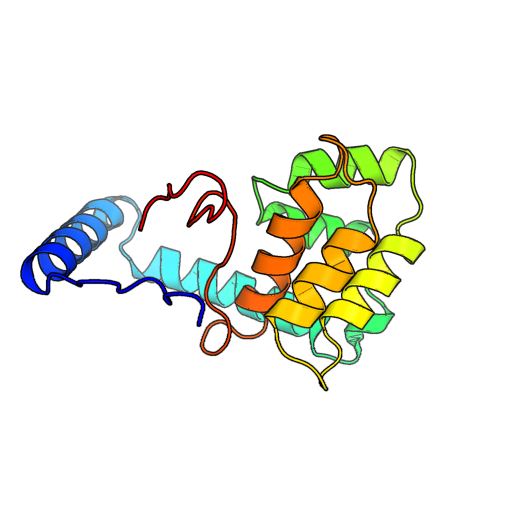PDETPLMTRWMWDAQSGSGVL

pLDDT: mean 89.73, std 9.89, range [50.72, 97.88]

Organism: NCBI:txid410659